Protein AF-A0A8H7RBI5-F1 (afdb_monomer_lite)

Structure (mmCIF, N/CA/C/O backbone):
data_AF-A0A8H7RBI5-F1
#
_entry.id   AF-A0A8H7RBI5-F1
#
loop_
_atom_site.group_PDB
_atom_site.id
_atom_site.type_symbol
_atom_site.label_atom_id
_atom_site.label_alt_id
_atom_site.label_comp_id
_atom_site.label_asym_id
_atom_site.label_entity_id
_atom_site.label_seq_id
_atom_site.pdbx_PDB_ins_code
_atom_site.Cartn_x
_atom_site.Cartn_y
_atom_site.Cartn_z
_atom_site.occupancy
_atom_site.B_iso_or_equiv
_atom_site.auth_seq_id
_atom_site.auth_comp_id
_atom_site.auth_asym_id
_atom_site.auth_atom_id
_atom_site.pdbx_PDB_model_num
ATOM 1 N N . MET A 1 1 ? 0.371 0.571 15.672 1.00 83.62 1 MET A N 1
ATOM 2 C CA . MET A 1 1 ? -0.721 1.223 14.924 1.00 83.62 1 MET A CA 1
ATOM 3 C C . MET A 1 1 ? -1.927 1.470 15.818 1.00 83.62 1 MET A C 1
ATOM 5 O O . MET A 1 1 ? -2.205 2.626 16.069 1.00 83.62 1 MET A O 1
ATOM 9 N N . VAL A 1 2 ? -2.560 0.434 16.386 1.00 90.38 2 VAL A N 1
ATOM 10 C CA . VAL A 1 2 ? -3.736 0.571 17.281 1.00 90.38 2 VAL A CA 1
ATOM 11 C C . VAL A 1 2 ? -3.531 1.604 18.398 1.00 90.38 2 VAL A C 1
ATOM 13 O O . VAL A 1 2 ? -4.285 2.559 18.467 1.00 90.38 2 VAL A O 1
ATOM 16 N N . LYS A 1 3 ? -2.435 1.512 19.167 1.00 92.75 3 LYS A N 1
ATOM 17 C CA . LYS A 1 3 ? -2.111 2.495 20.226 1.00 92.75 3 LYS A CA 1
ATOM 18 C C . LYS A 1 3 ? -2.044 3.952 19.746 1.00 92.75 3 LYS A C 1
ATOM 20 O O . LYS A 1 3 ? -2.407 4.848 20.487 1.00 92.75 3 LYS A O 1
ATOM 25 N N . LEU A 1 4 ? -1.566 4.183 18.519 1.00 93.25 4 LEU A N 1
ATOM 26 C CA . LEU A 1 4 ? -1.552 5.522 17.918 1.00 93.25 4 LEU A CA 1
ATOM 27 C C . LEU A 1 4 ? -2.980 5.966 17.587 1.00 93.25 4 LEU A C 1
ATOM 29 O O . LEU A 1 4 ? -3.341 7.105 17.832 1.00 93.25 4 LEU A O 1
ATOM 33 N N . LEU A 1 5 ? -3.809 5.074 17.048 1.00 93.25 5 LEU A N 1
ATOM 34 C CA . LEU A 1 5 ? -5.209 5.397 16.771 1.00 93.25 5 LEU A CA 1
ATOM 35 C C . LEU A 1 5 ? -5.981 5.705 18.059 1.00 93.25 5 LEU A C 1
ATOM 37 O O . LEU A 1 5 ? -6.765 6.644 18.056 1.00 93.25 5 LEU A O 1
ATOM 41 N N . GLU A 1 6 ? -5.715 4.982 19.148 1.00 93.69 6 GLU A N 1
ATOM 42 C CA . GLU A 1 6 ? -6.260 5.274 20.481 1.00 93.69 6 GLU A CA 1
ATOM 43 C C . GLU A 1 6 ? -5.780 6.641 20.997 1.00 93.69 6 GLU A C 1
ATOM 45 O O . GLU A 1 6 ? -6.593 7.458 21.416 1.00 93.69 6 GLU A O 1
ATOM 50 N N . GLU A 1 7 ? -4.473 6.926 20.913 1.00 96.88 7 GLU A N 1
ATOM 51 C CA . GLU A 1 7 ? -3.879 8.204 21.345 1.00 96.88 7 GLU A CA 1
ATOM 52 C C . GLU A 1 7 ? -4.485 9.415 20.618 1.00 96.88 7 GLU A C 1
ATOM 54 O O . GLU A 1 7 ? -4.643 10.482 21.209 1.00 96.88 7 GLU A O 1
ATOM 59 N N . PHE A 1 8 ? -4.854 9.246 19.346 1.00 94.44 8 PHE A N 1
ATOM 60 C CA . PHE A 1 8 ? -5.476 10.285 18.524 1.00 94.44 8 PHE A CA 1
ATOM 61 C C . PHE A 1 8 ? -7.014 10.200 18.461 1.00 94.44 8 PHE A C 1
ATOM 63 O O . PHE A 1 8 ? -7.625 10.964 17.709 1.00 94.44 8 PHE A O 1
ATOM 70 N N . GLU A 1 9 ? -7.650 9.297 19.218 1.00 93.50 9 GLU A N 1
ATOM 71 C CA . GLU A 1 9 ? -9.110 9.082 19.223 1.00 93.50 9 GLU A CA 1
ATOM 72 C C . GLU A 1 9 ? -9.690 8.838 17.805 1.00 93.50 9 GLU A C 1
ATOM 74 O O . GLU A 1 9 ? -10.706 9.416 17.378 1.00 93.50 9 GLU A O 1
ATOM 79 N N . LEU A 1 10 ? -8.985 8.014 17.025 1.00 91.94 10 LEU A N 1
ATOM 80 C CA . LEU A 1 10 ? -9.317 7.601 15.654 1.00 91.94 10 LEU A CA 1
ATOM 81 C C . LEU A 1 10 ? -9.737 6.128 15.554 1.00 91.94 10 LEU A C 1
ATOM 83 O O . LEU A 1 10 ? -10.215 5.703 14.507 1.00 91.94 10 LEU A O 1
ATOM 87 N N . ASP A 1 11 ? -9.592 5.365 16.631 1.00 91.38 11 ASP A N 1
ATOM 88 C CA . ASP A 1 11 ? -9.933 3.943 16.762 1.00 91.38 11 ASP A CA 1
ATOM 89 C C . ASP A 1 11 ? -11.428 3.630 16.564 1.00 91.38 11 ASP A C 1
ATOM 91 O O . ASP A 1 11 ? -11.784 2.488 16.305 1.00 91.38 11 ASP A O 1
ATOM 95 N N . ASN A 1 12 ? -12.296 4.643 16.625 1.00 92.50 12 ASN A N 1
ATOM 96 C CA . ASN A 1 12 ? -13.747 4.516 16.442 1.00 92.50 12 ASN A CA 1
ATOM 97 C C . ASN A 1 12 ? -14.269 5.191 15.158 1.00 92.50 12 ASN A C 1
ATOM 99 O O . ASN A 1 12 ? -15.476 5.375 14.993 1.00 92.50 12 ASN A O 1
ATOM 103 N N . LYS A 1 13 ? -13.377 5.632 14.260 1.00 92.69 13 LYS A N 1
ATOM 104 C CA . LYS A 1 13 ? -13.735 6.364 13.034 1.00 92.69 13 LYS A CA 1
ATOM 105 C C . LYS A 1 13 ? -13.299 5.567 11.808 1.00 92.69 13 LYS A C 1
ATOM 107 O O . LYS A 1 13 ? -12.135 5.193 11.753 1.00 92.69 13 LYS A O 1
ATOM 112 N N . PRO A 1 14 ? -14.157 5.367 10.794 1.00 93.00 14 PRO A N 1
ATOM 113 C CA . PRO A 1 14 ? -13.731 4.726 9.558 1.00 93.00 14 PRO A CA 1
ATOM 114 C C . PRO A 1 14 ? -12.610 5.500 8.860 1.00 93.00 14 PRO A C 1
ATOM 116 O O . PRO A 1 14 ? -12.687 6.724 8.718 1.00 93.00 14 PRO A O 1
ATOM 119 N N . PHE A 1 15 ? -11.577 4.796 8.397 1.00 91.81 15 PHE A N 1
ATOM 120 C CA . PHE A 1 15 ? -10.444 5.396 7.687 1.00 91.81 15 PHE A CA 1
ATOM 121 C C . PHE A 1 15 ? -9.932 4.500 6.557 1.00 91.81 15 PHE A C 1
ATOM 123 O O . PHE A 1 15 ? -10.292 3.332 6.450 1.00 91.81 15 PHE A O 1
ATOM 130 N N . PHE A 1 16 ? -9.068 5.064 5.712 1.00 93.56 16 PHE A N 1
ATOM 131 C CA . PHE A 1 16 ? -8.321 4.333 4.690 1.00 93.56 16 PHE A CA 1
ATOM 132 C C . PHE A 1 16 ? -6.834 4.342 5.029 1.00 93.56 16 PHE A C 1
ATOM 134 O O . PHE A 1 16 ? -6.296 5.351 5.489 1.00 93.56 16 PHE A O 1
ATOM 141 N N . LEU A 1 17 ? -6.171 3.217 4.785 1.00 91.62 17 LEU A N 1
ATOM 142 C CA . LEU A 1 17 ? -4.747 3.030 5.018 1.00 91.62 17 LEU A CA 1
ATOM 143 C C . LEU A 1 17 ? -4.046 2.825 3.679 1.00 91.62 17 LEU A C 1
ATOM 145 O O . LEU A 1 17 ? -4.305 1.835 3.001 1.00 91.62 17 LEU A O 1
ATOM 149 N N . THR A 1 18 ? -3.127 3.724 3.326 1.00 91.81 18 THR A N 1
ATOM 150 C CA . THR A 1 18 ? -2.283 3.567 2.134 1.00 91.81 18 THR A CA 1
ATOM 151 C C . THR A 1 18 ? -0.860 3.214 2.537 1.00 91.81 18 THR A C 1
ATOM 153 O O . THR A 1 18 ? -0.174 4.018 3.166 1.00 91.81 18 THR A O 1
ATOM 156 N N . THR A 1 19 ? -0.398 2.027 2.159 1.00 89.81 19 THR A N 1
ATOM 157 C CA . THR A 1 19 ? 0.927 1.492 2.523 1.00 89.81 19 THR A CA 1
ATOM 158 C C . THR A 1 19 ? 1.500 0.655 1.381 1.00 89.81 19 THR A C 1
ATOM 160 O O . THR A 1 19 ? 0.804 0.339 0.417 1.00 89.81 19 THR A O 1
ATOM 163 N N . ASP A 1 20 ? 2.793 0.337 1.408 1.00 86.56 20 ASP A N 1
ATOM 164 C CA . ASP A 1 20 ? 3.381 -0.559 0.412 1.00 86.56 20 ASP A CA 1
ATOM 165 C C . ASP A 1 20 ? 2.806 -1.980 0.518 1.00 86.56 20 ASP A C 1
ATOM 167 O O . ASP A 1 20 ? 2.334 -2.414 1.562 1.00 86.56 20 ASP A O 1
ATOM 171 N N . ASN A 1 21 ? 2.814 -2.725 -0.587 1.00 81.31 21 ASN A N 1
ATOM 172 C CA . ASN A 1 21 ? 2.217 -4.062 -0.643 1.00 81.31 21 ASN A CA 1
ATOM 173 C C . ASN A 1 21 ? 3.222 -5.151 -0.220 1.00 81.31 21 ASN A C 1
ATOM 175 O O . ASN A 1 21 ? 3.417 -6.155 -0.907 1.00 81.31 21 ASN A O 1
ATOM 179 N N . ALA A 1 22 ? 3.939 -4.910 0.875 1.00 83.38 22 ALA A N 1
ATOM 180 C CA . ALA A 1 22 ? 4.786 -5.918 1.492 1.00 83.38 22 ALA A CA 1
ATOM 181 C C . ALA A 1 22 ? 3.919 -6.885 2.318 1.00 83.38 22 ALA A C 1
ATOM 183 O O . ALA A 1 22 ? 2.892 -6.507 2.882 1.00 83.38 22 ALA A O 1
ATOM 184 N N . SER A 1 23 ? 4.318 -8.154 2.405 1.00 83.94 23 SER A N 1
ATOM 185 C CA . SER A 1 23 ? 3.512 -9.189 3.072 1.00 83.94 23 SER A CA 1
ATOM 186 C C . SER A 1 23 ? 3.234 -8.880 4.548 1.00 83.94 23 SER A C 1
ATOM 188 O O . SER A 1 23 ? 2.137 -9.130 5.036 1.00 83.94 23 SER A O 1
ATOM 190 N N . ASN A 1 24 ? 4.195 -8.277 5.249 1.00 88.88 24 ASN A N 1
ATOM 191 C CA . ASN A 1 24 ? 4.044 -7.830 6.634 1.00 88.88 24 ASN A CA 1
ATOM 192 C C . ASN A 1 24 ? 3.002 -6.710 6.797 1.00 88.88 24 ASN A C 1
ATOM 194 O O . ASN A 1 24 ? 2.323 -6.657 7.818 1.00 88.88 24 ASN A O 1
ATOM 198 N N . ILE A 1 25 ? 2.842 -5.841 5.800 1.00 89.12 25 ILE A N 1
ATOM 199 C CA . ILE A 1 25 ? 1.828 -4.785 5.806 1.00 89.12 25 ILE A CA 1
ATOM 200 C C . ILE A 1 25 ? 0.433 -5.369 5.622 1.00 89.12 25 ILE A C 1
ATOM 202 O O . ILE A 1 25 ? -0.495 -4.957 6.314 1.00 89.12 25 ILE A O 1
ATOM 206 N N . VAL A 1 26 ? 0.294 -6.366 4.747 1.00 88.38 26 VAL A N 1
ATOM 207 C CA . VAL A 1 26 ? -0.965 -7.105 4.589 1.00 88.38 26 VAL A CA 1
ATOM 208 C C . VAL A 1 26 ? -1.341 -7.804 5.899 1.00 88.38 26 VAL A C 1
ATOM 210 O O . VAL A 1 26 ? -2.500 -7.762 6.309 1.00 88.38 26 VAL A O 1
ATOM 213 N N . THR A 1 27 ? -0.371 -8.405 6.596 1.00 93.62 27 THR A N 1
ATOM 214 C CA . THR A 1 27 ? -0.599 -8.980 7.933 1.00 93.62 27 THR A CA 1
ATOM 215 C C . THR A 1 27 ? -1.039 -7.914 8.935 1.00 93.62 27 THR A C 1
ATOM 217 O O . THR A 1 27 ? -2.032 -8.110 9.627 1.00 93.62 27 THR A O 1
ATOM 220 N N . MET A 1 28 ? -0.367 -6.761 8.965 1.00 94.38 28 MET A N 1
ATOM 221 C CA . MET A 1 28 ? -0.720 -5.654 9.859 1.00 94.38 28 MET A CA 1
ATOM 222 C C . MET A 1 28 ? -2.136 -5.122 9.603 1.00 94.38 28 MET A C 1
ATOM 224 O O . MET A 1 28 ? -2.855 -4.863 10.562 1.00 94.38 28 MET A O 1
ATOM 228 N N . ALA A 1 29 ? -2.574 -5.013 8.344 1.00 93.81 29 ALA A N 1
ATOM 229 C CA . ALA A 1 29 ? -3.942 -4.608 8.017 1.00 93.81 29 ALA A CA 1
ATOM 230 C C . ALA A 1 29 ? -4.982 -5.597 8.577 1.00 93.81 29 ALA A C 1
ATOM 232 O O . ALA A 1 29 ? -5.984 -5.178 9.152 1.00 93.81 29 ALA A O 1
ATOM 233 N N . LYS A 1 30 ? -4.718 -6.907 8.490 1.00 94.88 30 LYS A N 1
ATOM 234 C CA . LYS A 1 30 ? -5.591 -7.942 9.075 1.00 94.88 30 LYS A CA 1
ATOM 235 C C . LYS A 1 30 ? -5.627 -7.888 10.603 1.00 94.88 30 LYS A C 1
ATOM 237 O O . LYS A 1 30 ? -6.687 -8.048 11.198 1.00 94.88 30 LYS A O 1
ATOM 242 N N . GLU A 1 31 ? -4.487 -7.647 11.245 1.00 95.25 31 GLU A N 1
ATOM 243 C CA . GLU A 1 31 ? -4.421 -7.451 12.701 1.00 95.25 31 GLU A CA 1
ATOM 244 C C . GLU A 1 31 ? -5.169 -6.186 13.144 1.00 95.25 31 GLU A C 1
ATOM 246 O O . GLU A 1 31 ? -5.778 -6.163 14.216 1.00 95.25 31 GLU A O 1
ATOM 251 N N . LEU A 1 32 ? -5.152 -5.143 12.310 1.00 94.94 32 LEU A N 1
ATOM 252 C CA . LEU A 1 32 ? -5.867 -3.896 12.553 1.00 94.94 32 LEU A CA 1
ATOM 253 C C . LEU A 1 32 ? -7.382 -4.104 12.493 1.00 94.94 32 LEU A C 1
ATOM 255 O O . LEU A 1 32 ? -8.083 -3.685 13.409 1.00 94.94 32 LEU A O 1
ATOM 259 N N . GLU A 1 33 ? -7.870 -4.819 11.478 1.00 96.06 33 GLU A N 1
ATOM 260 C CA . GLU A 1 33 ? -9.278 -5.223 11.379 1.00 96.06 33 GLU A CA 1
ATOM 261 C C . GLU A 1 33 ? -9.711 -6.082 12.575 1.00 96.06 33 GLU A C 1
ATOM 263 O O . GLU A 1 33 ? -10.759 -5.836 13.166 1.00 96.06 33 GLU A O 1
ATOM 268 N N . ALA A 1 34 ? -8.879 -7.040 12.997 1.00 96.00 34 ALA A N 1
ATOM 269 C CA . ALA A 1 34 ? -9.174 -7.874 14.161 1.00 96.00 34 ALA A CA 1
ATOM 270 C C . ALA A 1 34 ? -9.244 -7.071 15.474 1.00 96.00 34 ALA A C 1
ATOM 272 O O . ALA A 1 34 ? -9.958 -7.466 16.393 1.00 96.00 34 ALA A O 1
ATOM 273 N N . SER A 1 35 ? -8.507 -5.959 15.565 1.00 95.06 35 SER A N 1
ATOM 274 C CA . SER A 1 35 ? -8.451 -5.116 16.767 1.00 95.06 35 SER A CA 1
ATOM 275 C C . SER A 1 35 ? -9.558 -4.059 16.818 1.00 95.06 35 SER A C 1
ATOM 277 O O . SER A 1 35 ? -10.070 -3.782 17.897 1.00 95.06 35 SER A O 1
ATOM 279 N N . LEU A 1 36 ? -9.913 -3.456 15.678 1.00 94.00 36 LEU A N 1
ATOM 280 C CA . LEU A 1 36 ? -10.877 -2.347 15.591 1.00 94.00 36 LEU A CA 1
ATOM 281 C C . LEU A 1 36 ? -12.291 -2.797 15.187 1.00 94.00 36 LEU A C 1
ATOM 283 O O . LEU A 1 36 ? -13.259 -2.069 15.389 1.00 94.00 36 LEU A O 1
ATOM 287 N N . GLY A 1 37 ? -12.412 -3.995 14.613 1.00 94.12 37 GLY A N 1
ATOM 288 C CA . GLY A 1 37 ? -13.637 -4.499 14.005 1.00 94.12 37 GLY A CA 1
ATOM 289 C C . GLY A 1 37 ? -13.835 -4.007 12.567 1.00 94.12 37 GLY A C 1
ATOM 290 O O . GLY A 1 37 ? -13.477 -2.883 12.205 1.00 94.12 37 GLY A O 1
ATOM 291 N N . SER A 1 38 ? -14.469 -4.848 11.746 1.00 93.38 38 SER A N 1
ATOM 292 C CA . SER A 1 38 ? -14.679 -4.590 10.313 1.00 93.38 38 SER A CA 1
ATOM 293 C C . SER A 1 38 ? -15.572 -3.376 10.011 1.00 93.38 38 SER A C 1
ATOM 295 O O . SER A 1 38 ? -15.521 -2.854 8.903 1.00 93.38 38 SER A O 1
ATOM 297 N N . GLU A 1 39 ? -16.363 -2.907 10.984 1.00 92.75 39 GLU A N 1
ATOM 298 C CA . GLU A 1 39 ? -17.185 -1.685 10.880 1.00 92.75 39 GLU A CA 1
ATOM 299 C C . GLU A 1 39 ? -16.324 -0.407 10.852 1.00 92.75 39 GLU A C 1
ATOM 301 O O . GLU A 1 39 ? -16.695 0.596 10.241 1.00 92.75 39 GLU A O 1
ATOM 306 N N . VAL A 1 40 ? -15.165 -0.435 11.524 1.00 92.69 40 VAL A N 1
ATOM 307 C CA . VAL A 1 40 ? -14.212 0.683 11.580 1.00 92.69 40 VAL A CA 1
ATOM 308 C C . VAL A 1 40 ? -13.161 0.539 10.485 1.00 92.69 40 VAL A C 1
ATOM 310 O O . VAL A 1 40 ? -12.850 1.501 9.784 1.00 92.69 40 VAL A O 1
ATOM 313 N N . PHE A 1 41 ? -12.596 -0.657 10.331 1.00 95.25 41 PHE A N 1
ATOM 314 C CA . PHE A 1 41 ? -11.551 -0.910 9.350 1.00 95.25 41 PHE A CA 1
ATOM 315 C C . PHE A 1 41 ? -11.665 -2.326 8.791 1.00 95.25 41 PHE A C 1
ATOM 317 O O . PHE A 1 41 ? -11.434 -3.301 9.500 1.00 95.25 41 PHE A O 1
ATOM 324 N N . SER A 1 42 ? -11.959 -2.433 7.497 1.00 95.62 42 SER A N 1
ATOM 325 C CA . SER A 1 42 ? -11.893 -3.682 6.743 1.00 95.62 42 SER A CA 1
ATOM 326 C C . SER A 1 42 ? -10.568 -3.744 5.988 1.00 95.62 42 SER A C 1
ATOM 328 O O . SER A 1 42 ? -10.296 -2.891 5.143 1.00 95.62 42 SER A O 1
ATOM 330 N N . ALA A 1 43 ? -9.741 -4.762 6.239 1.00 93.62 43 ALA A N 1
ATOM 331 C CA . ALA A 1 43 ? -8.459 -4.890 5.551 1.00 93.62 43 ALA A CA 1
ATOM 332 C C . ALA A 1 43 ? -8.638 -5.040 4.033 1.00 93.62 43 ALA A C 1
ATOM 334 O O . ALA A 1 43 ? -7.793 -4.596 3.270 1.00 93.62 43 ALA A O 1
ATOM 335 N N . GLU A 1 44 ? -9.744 -5.630 3.585 1.00 92.00 44 GLU A N 1
ATOM 336 C CA . GLU A 1 44 ? -10.050 -5.789 2.163 1.00 92.00 44 GLU A CA 1
ATOM 337 C C . GLU A 1 44 ? -10.454 -4.469 1.493 1.00 92.00 44 GLU A C 1
ATOM 339 O O . GLU A 1 44 ? -9.995 -4.168 0.392 1.00 92.00 44 GLU A O 1
ATOM 344 N N . ASN A 1 45 ? -11.294 -3.668 2.154 1.00 91.81 45 ASN A N 1
ATOM 345 C CA . ASN A 1 45 ? -11.906 -2.488 1.535 1.00 91.81 45 ASN A CA 1
ATOM 346 C C . ASN A 1 45 ? -11.173 -1.178 1.846 1.00 91.81 45 ASN A C 1
ATOM 348 O O . ASN A 1 45 ? -11.263 -0.219 1.079 1.00 91.81 45 ASN A O 1
ATOM 352 N N . ASN A 1 46 ? -10.463 -1.113 2.973 1.00 93.56 46 ASN A N 1
ATOM 353 C CA . ASN A 1 46 ? -9.844 0.109 3.480 1.00 93.56 46 ASN A CA 1
ATOM 354 C C . ASN A 1 46 ? -8.316 0.122 3.345 1.00 93.56 46 ASN A C 1
ATOM 356 O O . ASN A 1 46 ? -7.711 1.184 3.517 1.00 93.56 46 ASN A O 1
ATOM 360 N N . HIS A 1 47 ? -7.677 -1.008 3.021 1.00 93.19 47 HIS A N 1
ATOM 361 C CA . HIS A 1 47 ? -6.245 -1.054 2.716 1.00 93.19 47 HIS A CA 1
ATOM 362 C C . HIS A 1 47 ? -6.004 -0.828 1.223 1.00 93.19 47 HIS A C 1
ATOM 364 O O . HIS A 1 47 ? -6.375 -1.634 0.374 1.00 93.19 47 HIS A O 1
ATOM 370 N N . ILE A 1 48 ? -5.336 0.274 0.898 1.00 90.38 48 ILE A N 1
ATOM 371 C CA . ILE A 1 48 ? -4.968 0.631 -0.467 1.00 90.38 48 ILE A CA 1
ATOM 372 C C . ILE A 1 48 ? -3.461 0.444 -0.627 1.00 90.38 48 ILE A C 1
ATOM 374 O O . ILE A 1 48 ? -2.649 1.029 0.090 1.00 90.38 48 ILE A O 1
ATOM 378 N N . SER A 1 49 ? -3.062 -0.357 -1.611 1.00 85.81 49 SER A N 1
ATOM 379 C CA . SER A 1 49 ? -1.648 -0.492 -1.958 1.00 85.81 49 SER A CA 1
ATOM 380 C C . SER A 1 49 ? -1.083 0.820 -2.507 1.00 85.81 49 SER A C 1
ATOM 382 O O . SER A 1 49 ? -1.705 1.506 -3.317 1.00 85.81 49 SER A O 1
ATOM 384 N N . CYS A 1 50 ? 0.144 1.147 -2.114 1.00 88.19 50 CYS A N 1
ATOM 385 C CA . CYS A 1 50 ? 0.855 2.325 -2.584 1.00 88.19 50 CYS A CA 1
ATOM 386 C C . CYS A 1 50 ? 1.007 2.299 -4.111 1.00 88.19 50 CYS A C 1
ATOM 388 O O . CYS A 1 50 ? 1.503 1.325 -4.687 1.00 88.19 50 CYS A O 1
ATOM 390 N N . ILE A 1 51 ? 0.672 3.418 -4.759 1.00 84.19 51 ILE A N 1
ATOM 391 C CA . ILE A 1 51 ? 0.798 3.588 -6.213 1.00 84.19 51 ILE A CA 1
ATOM 392 C C . ILE A 1 51 ? 2.217 3.290 -6.718 1.00 84.19 51 ILE A C 1
ATOM 394 O O . ILE A 1 51 ? 2.384 2.725 -7.795 1.00 84.19 51 ILE A O 1
ATOM 398 N N . GLY A 1 52 ? 3.248 3.594 -5.922 1.00 82.12 52 GLY A N 1
ATOM 399 C CA . GLY A 1 52 ? 4.635 3.284 -6.269 1.00 82.12 52 GLY A CA 1
ATOM 400 C C . GLY A 1 52 ? 4.893 1.781 -6.396 1.00 82.12 52 GLY A C 1
ATOM 40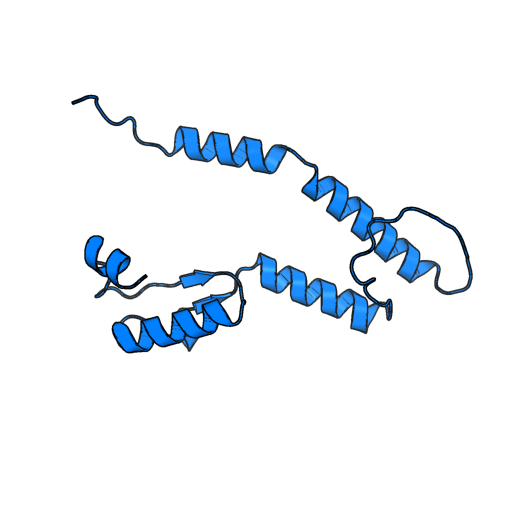1 O O . GLY A 1 52 ? 5.587 1.355 -7.319 1.00 82.12 52 GLY A O 1
ATOM 402 N N . HIS A 1 53 ? 4.290 0.967 -5.524 1.00 76.12 53 HIS A N 1
ATOM 403 C CA . HIS A 1 53 ? 4.383 -0.487 -5.624 1.00 76.12 53 HIS A CA 1
ATOM 404 C C . HIS A 1 53 ? 3.628 -1.009 -6.854 1.00 76.12 53 HIS A C 1
ATOM 406 O O . HIS A 1 53 ? 4.165 -1.835 -7.588 1.00 76.12 53 HIS A O 1
ATOM 412 N N . VAL A 1 54 ? 2.423 -0.489 -7.118 1.00 80.62 54 VAL A N 1
ATOM 413 C CA . VAL A 1 54 ? 1.626 -0.863 -8.301 1.00 80.62 54 VAL A CA 1
ATOM 414 C C . VAL A 1 54 ? 2.399 -0.576 -9.589 1.00 80.62 54 VAL A C 1
ATOM 416 O O . VAL A 1 54 ? 2.529 -1.456 -10.436 1.00 80.62 54 VAL A O 1
ATOM 419 N N . ILE A 1 55 ? 2.987 0.619 -9.713 1.00 83.12 55 ILE A N 1
ATOM 420 C CA . ILE A 1 55 ? 3.818 0.986 -10.867 1.00 83.12 55 ILE A CA 1
ATOM 421 C C . ILE A 1 55 ? 5.011 0.035 -10.995 1.00 83.12 55 ILE A C 1
ATOM 423 O O . ILE A 1 55 ? 5.292 -0.443 -12.092 1.00 83.12 55 ILE A O 1
ATOM 427 N N . ASN A 1 56 ? 5.699 -0.274 -9.892 1.00 80.75 56 ASN A N 1
ATOM 428 C CA . ASN A 1 56 ? 6.835 -1.190 -9.919 1.00 80.75 56 ASN A CA 1
ATOM 429 C C . ASN A 1 56 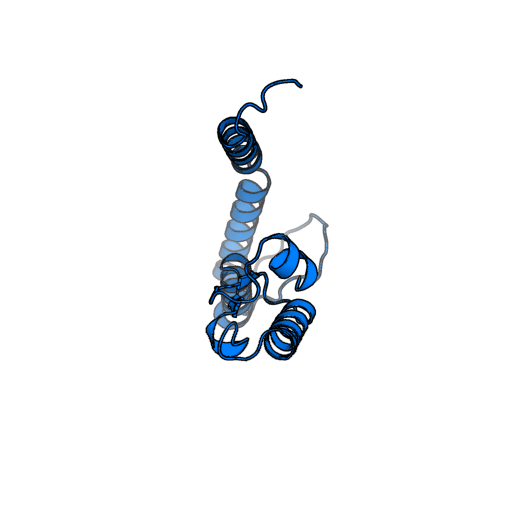? 6.434 -2.588 -10.423 1.00 80.75 56 ASN A C 1
ATOM 431 O O . ASN A 1 56 ? 7.115 -3.142 -11.283 1.00 80.75 56 ASN A O 1
ATOM 435 N N . LEU A 1 57 ? 5.306 -3.130 -9.955 1.00 80.88 57 LEU A N 1
ATOM 436 C CA . LEU A 1 57 ? 4.807 -4.436 -10.388 1.00 80.88 57 LEU A CA 1
ATOM 437 C C . LEU A 1 57 ? 4.409 -4.440 -11.873 1.00 80.88 57 LEU A C 1
ATOM 439 O O . LEU A 1 57 ? 4.748 -5.372 -12.606 1.00 80.88 57 LEU A O 1
ATOM 443 N N . VAL A 1 58 ? 3.745 -3.376 -12.339 1.00 80.88 58 VAL A N 1
ATOM 444 C CA . VAL A 1 58 ? 3.394 -3.200 -13.757 1.00 80.88 58 VAL A CA 1
ATOM 445 C C . VAL A 1 58 ? 4.650 -3.145 -14.623 1.00 80.88 58 VAL A C 1
ATOM 447 O O . VAL A 1 58 ? 4.721 -3.838 -15.634 1.00 80.88 58 VAL A O 1
ATOM 450 N N . VAL A 1 59 ? 5.664 -2.375 -14.222 1.00 83.50 59 VAL A N 1
ATOM 451 C CA . VAL A 1 59 ? 6.927 -2.260 -14.966 1.00 83.50 59 VAL A CA 1
ATOM 452 C C . VAL A 1 59 ? 7.673 -3.592 -14.999 1.00 83.50 59 VAL A C 1
ATOM 454 O O . VAL A 1 59 ? 8.114 -4.006 -16.069 1.00 83.50 59 VAL A O 1
ATOM 457 N N . GLN A 1 60 ? 7.783 -4.294 -13.869 1.00 76.94 60 GLN A N 1
ATOM 458 C CA . GLN A 1 60 ? 8.412 -5.617 -13.823 1.00 76.94 60 GLN A CA 1
ATOM 459 C C . GLN A 1 60 ? 7.697 -6.601 -14.753 1.00 76.94 60 GLN A C 1
ATOM 461 O O . GLN A 1 60 ? 8.344 -7.274 -15.553 1.00 76.94 60 GLN A O 1
ATOM 466 N N . THR A 1 61 ? 6.364 -6.617 -14.721 1.00 79.00 61 THR A N 1
ATOM 467 C CA . THR A 1 61 ? 5.554 -7.465 -15.602 1.00 79.00 61 THR A CA 1
ATOM 468 C C . THR A 1 61 ? 5.745 -7.087 -17.070 1.00 79.00 61 THR A C 1
ATOM 470 O O . THR A 1 61 ? 5.953 -7.963 -17.901 1.00 79.00 61 THR A O 1
ATOM 473 N N . ALA A 1 62 ? 5.738 -5.796 -17.410 1.00 76.94 62 ALA A N 1
ATOM 474 C CA . ALA A 1 62 ? 5.938 -5.326 -18.780 1.00 76.94 62 ALA A CA 1
ATOM 475 C C . ALA A 1 62 ? 7.334 -5.677 -19.323 1.00 76.94 62 ALA A C 1
ATOM 477 O O . ALA A 1 62 ? 7.465 -6.071 -20.481 1.00 76.94 62 ALA A O 1
ATOM 478 N N . ILE A 1 63 ? 8.375 -5.588 -18.490 1.00 77.44 63 ILE A N 1
ATOM 479 C CA . ILE A 1 63 ? 9.741 -5.973 -18.865 1.00 77.44 63 ILE A CA 1
ATOM 480 C C . ILE A 1 63 ? 9.835 -7.490 -19.074 1.00 77.44 63 ILE A C 1
ATOM 482 O O . ILE A 1 63 ? 10.325 -7.935 -20.111 1.00 77.44 63 ILE A O 1
ATOM 486 N N . VAL A 1 64 ? 9.336 -8.286 -18.125 1.00 69.44 64 VAL A N 1
ATOM 487 C CA . VAL A 1 64 ? 9.465 -9.752 -18.160 1.00 69.44 64 VAL A CA 1
ATOM 488 C C . VAL A 1 64 ? 8.565 -10.373 -19.230 1.00 69.44 64 VAL A C 1
ATOM 490 O O . VAL A 1 64 ? 9.029 -11.181 -20.031 1.00 69.44 64 VAL A O 1
ATOM 493 N N . ALA A 1 65 ? 7.288 -9.989 -19.281 1.00 67.44 65 ALA A N 1
ATOM 494 C CA . ALA A 1 65 ? 6.309 -10.565 -20.202 1.00 67.44 65 ALA A CA 1
ATOM 495 C C . ALA A 1 65 ? 6.347 -9.922 -21.596 1.00 67.44 65 ALA A C 1
ATOM 497 O O . ALA A 1 65 ? 6.170 -10.615 -22.595 1.00 67.44 65 ALA A O 1
ATOM 498 N N . GLY A 1 66 ? 6.570 -8.606 -21.672 1.00 63.12 66 GLY A N 1
ATOM 499 C CA . GLY A 1 66 ? 6.536 -7.858 -22.931 1.00 63.12 66 GLY A CA 1
ATOM 500 C C . GLY A 1 66 ? 7.870 -7.853 -23.669 1.00 63.12 66 GLY A C 1
ATOM 501 O O . GLY A 1 66 ? 7.902 -8.041 -24.882 1.00 63.12 66 GLY A O 1
ATOM 502 N N . LEU A 1 67 ? 8.979 -7.666 -22.950 1.00 67.88 67 LEU A N 1
ATOM 503 C CA . LEU A 1 67 ? 10.306 -7.539 -23.562 1.00 67.88 67 LEU A CA 1
ATOM 504 C C . LEU A 1 67 ? 11.128 -8.833 -23.495 1.00 67.88 67 LEU A C 1
ATOM 506 O O . LEU A 1 67 ? 12.204 -8.877 -24.085 1.00 67.88 67 LEU A O 1
ATOM 510 N N . LYS A 1 68 ? 10.642 -9.872 -22.788 1.00 65.12 68 LYS A N 1
ATOM 511 C CA . LYS A 1 68 ? 11.343 -11.153 -22.530 1.00 65.12 68 LYS A CA 1
ATOM 512 C C . LYS A 1 68 ? 12.780 -10.984 -22.023 1.00 65.12 68 LYS A C 1
ATOM 514 O O . LYS A 1 68 ? 13.592 -11.901 -22.106 1.00 65.12 68 LYS A O 1
ATOM 519 N N . ALA A 1 69 ? 13.104 -9.810 -21.499 1.00 58.44 69 ALA A N 1
ATOM 520 C CA . ALA A 1 69 ? 14.410 -9.527 -20.956 1.00 58.44 69 ALA A CA 1
ATOM 521 C C . ALA A 1 69 ? 14.415 -9.984 -19.501 1.00 58.44 69 ALA A C 1
ATOM 523 O O . ALA A 1 69 ? 13.549 -9.583 -18.718 1.00 58.44 69 ALA A O 1
ATOM 524 N N . GLN A 1 70 ? 15.386 -10.816 -19.130 1.00 48.88 70 GLN A N 1
ATOM 525 C CA . GLN A 1 70 ? 15.598 -11.131 -17.723 1.00 48.88 70 GLN A CA 1
ATOM 526 C C . GLN A 1 70 ? 15.957 -9.840 -16.979 1.00 48.88 70 GLN A C 1
ATOM 528 O O . GLN A 1 70 ? 16.809 -9.058 -17.416 1.00 48.88 70 GLN A O 1
ATOM 533 N N . ALA A 1 71 ? 15.274 -9.589 -15.862 1.00 47.53 71 ALA A N 1
ATOM 534 C CA . ALA A 1 71 ? 15.719 -8.580 -14.917 1.00 47.53 71 ALA A CA 1
ATOM 535 C C . ALA A 1 71 ? 17.068 -9.061 -14.353 1.00 47.53 71 ALA A C 1
ATOM 537 O O . ALA A 1 71 ? 17.104 -10.158 -13.801 1.00 47.53 71 ALA A O 1
ATOM 538 N N . PRO A 1 72 ? 18.175 -8.313 -14.515 1.00 49.56 72 PRO A N 1
ATOM 539 C CA . PRO A 1 72 ? 19.427 -8.697 -13.891 1.00 49.56 72 PRO A CA 1
ATOM 540 C C . PRO A 1 72 ? 19.224 -8.637 -12.380 1.00 49.56 72 PRO A C 1
ATOM 542 O O . PRO A 1 72 ? 18.797 -7.608 -11.844 1.00 49.56 72 PRO A O 1
ATOM 545 N N . GLU A 1 73 ? 19.493 -9.752 -11.708 1.00 42.50 73 GLU A N 1
ATOM 546 C CA . GLU A 1 73 ? 19.681 -9.747 -10.267 1.00 42.50 73 GLU A CA 1
ATOM 547 C C . GLU A 1 73 ? 20.834 -8.796 -9.956 1.00 42.50 73 GLU A C 1
ATOM 549 O O . GLU A 1 73 ? 21.873 -8.863 -10.603 1.00 42.50 73 GLU A O 1
ATOM 554 N N . ASN A 1 74 ? 20.591 -7.863 -9.035 1.00 47.19 74 ASN A N 1
ATOM 555 C CA . ASN A 1 74 ? 21.514 -6.857 -8.506 1.00 47.19 74 ASN A CA 1
ATOM 556 C C . ASN A 1 74 ? 22.996 -7.063 -8.879 1.00 47.19 74 ASN A C 1
ATOM 558 O O . ASN A 1 74 ? 23.749 -7.670 -8.122 1.00 47.19 74 ASN A O 1
ATOM 562 N N . THR A 1 75 ? 23.441 -6.492 -9.995 1.00 37.56 75 THR A N 1
ATOM 563 C CA . THR A 1 75 ? 24.871 -6.322 -10.264 1.00 37.56 75 THR A CA 1
ATOM 564 C C . THR A 1 75 ? 25.129 -4.887 -10.681 1.00 37.56 75 THR A C 1
ATOM 566 O O . THR A 1 75 ? 24.811 -4.455 -11.791 1.00 37.56 75 THR A O 1
ATOM 569 N N . ASP A 1 76 ? 25.675 -4.146 -9.724 1.00 43.50 76 ASP A N 1
ATOM 570 C CA . ASP A 1 76 ? 26.294 -2.835 -9.873 1.00 43.50 76 ASP A CA 1
ATOM 571 C C . ASP A 1 76 ? 27.645 -2.979 -10.590 1.00 43.50 76 ASP A C 1
ATOM 573 O O . ASP A 1 76 ? 28.711 -2.757 -10.022 1.00 43.50 76 ASP A O 1
ATOM 577 N N . SER A 1 77 ? 27.614 -3.442 -11.836 1.00 40.66 77 SER A N 1
ATOM 578 C CA . SER A 1 77 ? 28.812 -3.553 -12.659 1.00 40.66 77 SER A CA 1
ATOM 579 C C . SER A 1 77 ? 28.537 -3.062 -14.073 1.00 40.66 77 SER A C 1
ATOM 581 O O . SER A 1 77 ? 27.673 -3.553 -14.798 1.00 40.66 77 SER A O 1
ATOM 583 N N . SER A 1 78 ? 29.274 -2.007 -14.403 1.00 56.53 78 SER A N 1
ATOM 584 C CA . SER A 1 78 ? 29.510 -1.471 -15.741 1.00 56.53 78 SER A CA 1
ATOM 585 C C . SER A 1 78 ? 30.217 -2.515 -16.628 1.00 56.53 78 SER A C 1
ATOM 587 O O . SER A 1 78 ? 30.852 -3.408 -16.074 1.00 56.53 78 SER A O 1
ATOM 589 N N . ASP A 1 79 ? 30.147 -2.325 -17.955 1.00 41.12 79 ASP A N 1
ATOM 590 C CA . ASP A 1 79 ? 30.703 -3.133 -19.076 1.00 41.12 79 ASP A CA 1
ATOM 591 C C . ASP A 1 79 ? 29.860 -4.324 -19.572 1.00 41.12 79 ASP A C 1
ATOM 593 O O . ASP A 1 79 ? 29.264 -5.045 -18.783 1.00 41.12 79 ASP A O 1
ATOM 597 N N . ASP A 1 80 ? 29.741 -4.630 -20.870 1.00 46.19 80 ASP A N 1
ATOM 598 C CA . ASP A 1 80 ? 30.133 -3.972 -22.130 1.00 46.19 80 ASP A CA 1
ATOM 599 C C . ASP A 1 80 ? 29.303 -4.612 -23.281 1.00 46.19 80 ASP A C 1
ATOM 601 O O . ASP A 1 80 ? 28.517 -5.531 -23.049 1.00 46.19 80 ASP A O 1
ATOM 605 N N . ASN A 1 81 ? 29.456 -4.102 -24.507 1.00 58.38 81 ASN A N 1
ATOM 606 C CA . ASN A 1 81 ? 28.872 -4.564 -25.784 1.00 58.38 81 ASN A CA 1
ATOM 607 C C . ASN A 1 81 ? 28.684 -6.087 -25.983 1.00 58.38 81 ASN A C 1
ATOM 609 O O . ASN A 1 81 ? 29.647 -6.835 -25.863 1.00 58.38 81 ASN A O 1
ATOM 613 N N . ASP A 1 82 ? 27.523 -6.493 -26.520 1.00 38.69 82 ASP A N 1
ATOM 614 C CA . ASP A 1 82 ? 27.456 -7.321 -27.741 1.00 38.69 82 ASP A CA 1
ATOM 615 C C . ASP A 1 82 ? 26.056 -7.241 -28.383 1.00 38.69 82 ASP A C 1
ATOM 617 O O . ASP A 1 82 ? 25.044 -7.039 -27.707 1.00 38.69 82 ASP A O 1
ATOM 621 N N . THR A 1 83 ? 26.010 -7.353 -29.706 1.00 56.47 83 THR A N 1
ATOM 622 C CA . THR A 1 83 ? 24.845 -7.072 -30.556 1.00 56.47 83 THR A CA 1
ATOM 623 C C . THR A 1 83 ? 24.386 -8.365 -31.214 1.00 56.47 83 THR A C 1
ATOM 625 O O . THR A 1 83 ? 25.223 -9.091 -31.734 1.00 56.47 83 THR A O 1
ATOM 628 N N . THR A 1 84 ? 23.079 -8.648 -31.239 1.00 47.53 84 THR A N 1
ATOM 629 C CA . THR A 1 84 ? 22.367 -9.283 -32.375 1.00 47.53 84 THR A CA 1
ATOM 630 C C . THR A 1 84 ? 20.881 -9.481 -32.045 1.00 47.53 84 THR A C 1
ATOM 632 O O . THR A 1 84 ? 20.524 -10.040 -31.012 1.00 47.53 84 THR A O 1
ATOM 635 N N . GLU A 1 85 ? 20.019 -8.963 -32.929 1.00 47.00 85 GLU A N 1
ATOM 636 C CA . GLU A 1 85 ? 18.553 -9.141 -33.071 1.00 47.00 85 GLU A CA 1
ATOM 637 C C . GLU A 1 85 ? 17.632 -8.770 -31.883 1.00 47.00 85 GLU A C 1
ATOM 639 O O . GLU A 1 85 ? 16.456 -8.467 -32.081 1.00 47.00 85 GLU A O 1
ATOM 644 N N . ALA A 1 86 ? 18.167 -8.644 -30.668 1.00 51.88 86 ALA A N 1
ATOM 645 C CA . ALA A 1 86 ? 17.518 -8.107 -29.467 1.00 51.88 86 ALA A CA 1
ATOM 646 C C . ALA A 1 86 ? 17.644 -6.568 -29.337 1.00 51.88 86 ALA A C 1
ATOM 648 O O . ALA A 1 86 ? 17.397 -5.998 -28.269 1.00 51.88 86 ALA A O 1
ATOM 649 N N . GLU A 1 87 ? 18.045 -5.883 -30.413 1.00 52.94 87 GLU A N 1
ATOM 650 C CA . GLU A 1 87 ? 18.466 -4.474 -30.408 1.00 52.94 87 GLU A CA 1
ATOM 651 C C . GLU A 1 87 ? 17.363 -3.502 -29.972 1.00 52.94 87 GLU A C 1
ATOM 653 O O . GLU A 1 87 ? 17.638 -2.544 -29.251 1.00 52.94 87 GLU A O 1
ATOM 658 N N . SER A 1 88 ? 16.105 -3.756 -30.343 1.00 59.97 88 SER A N 1
ATOM 659 C CA . SER A 1 88 ? 14.986 -2.865 -30.007 1.00 59.97 88 SER A CA 1
ATOM 660 C C . SER A 1 88 ? 14.655 -2.903 -28.511 1.00 59.97 88 SER A C 1
ATOM 662 O O . SER A 1 88 ? 14.669 -1.875 -27.832 1.00 59.97 88 SER A O 1
ATOM 664 N N . SER A 1 89 ? 14.411 -4.095 -27.964 1.00 61.50 89 SER A N 1
ATOM 665 C CA . SER A 1 89 ? 13.996 -4.270 -26.570 1.00 61.50 89 SER A CA 1
ATOM 666 C C . SER A 1 89 ? 15.131 -3.970 -25.587 1.00 61.50 89 SER A C 1
ATOM 668 O O . SER A 1 89 ? 14.897 -3.325 -24.564 1.00 61.50 89 SER A O 1
ATOM 670 N N . ALA A 1 90 ? 16.372 -4.357 -25.911 1.00 65.88 90 ALA A N 1
ATOM 671 C CA . ALA A 1 90 ? 17.542 -4.050 -25.085 1.00 65.88 90 ALA A CA 1
ATOM 672 C C . ALA A 1 90 ? 17.845 -2.540 -25.053 1.00 65.88 90 ALA A C 1
ATOM 674 O O . ALA A 1 90 ? 18.118 -1.985 -23.984 1.00 65.88 90 ALA A O 1
ATOM 675 N N . SER A 1 91 ? 17.717 -1.854 -26.195 1.00 67.69 91 SER A N 1
ATOM 676 C CA . SER A 1 91 ? 17.839 -0.393 -26.301 1.00 67.69 91 SER A CA 1
ATOM 677 C C . SER A 1 91 ? 16.778 0.344 -25.474 1.00 67.69 91 SER A C 1
ATOM 679 O O . SER A 1 91 ? 17.102 1.273 -24.723 1.00 67.69 91 SER A O 1
ATOM 681 N N . ILE A 1 92 ? 15.519 -0.109 -25.535 1.00 71.50 92 ILE A N 1
ATOM 682 C CA . ILE A 1 92 ? 14.412 0.459 -24.751 1.00 71.50 92 ILE A CA 1
ATOM 683 C C . ILE A 1 92 ? 14.676 0.295 -23.250 1.00 71.50 92 ILE A C 1
ATOM 685 O O . ILE A 1 92 ? 14.535 1.255 -22.492 1.00 71.50 92 ILE A O 1
ATOM 689 N N . ILE A 1 93 ? 15.123 -0.884 -22.808 1.00 72.69 93 ILE A N 1
ATOM 690 C CA . ILE A 1 93 ? 15.436 -1.139 -21.394 1.00 72.69 93 ILE A CA 1
ATOM 691 C C . ILE A 1 93 ? 16.609 -0.279 -20.924 1.00 72.69 93 ILE A C 1
ATOM 693 O O . ILE A 1 93 ? 16.558 0.278 -19.825 1.00 72.69 93 ILE A O 1
ATOM 697 N N . LYS A 1 94 ? 17.657 -0.129 -21.744 1.00 72.12 94 LYS A N 1
ATOM 698 C CA . LYS A 1 94 ? 18.801 0.739 -21.433 1.00 72.12 94 LYS A CA 1
ATOM 699 C C . LYS A 1 94 ? 18.359 2.198 -21.283 1.00 72.12 94 LYS A C 1
ATOM 701 O O . LYS A 1 94 ? 18.714 2.839 -20.296 1.00 72.12 94 LYS A O 1
ATOM 706 N N . SER A 1 95 ? 17.520 2.687 -22.196 1.00 69.88 95 SER A N 1
ATOM 707 C CA . SER A 1 95 ? 16.963 4.046 -22.154 1.00 69.88 95 SER A CA 1
ATOM 708 C C . SER A 1 95 ? 16.072 4.268 -20.927 1.00 69.88 95 SER A C 1
ATOM 710 O O . SER A 1 95 ? 16.221 5.270 -20.227 1.00 69.88 95 SER A O 1
ATOM 712 N N . LEU A 1 96 ? 15.213 3.295 -20.601 1.00 71.06 96 LEU A N 1
ATOM 713 C CA . LEU A 1 96 ? 14.372 3.318 -19.404 1.00 71.06 96 LEU A CA 1
ATOM 714 C C . LEU A 1 96 ? 15.219 3.364 -18.124 1.00 71.06 96 LEU A C 1
ATOM 716 O O . LEU A 1 96 ? 14.963 4.185 -17.245 1.00 71.06 96 LEU A O 1
ATOM 720 N N . ARG A 1 97 ? 16.262 2.531 -18.019 1.00 72.19 97 ARG A N 1
ATOM 721 C CA . ARG A 1 97 ? 17.172 2.514 -16.859 1.00 72.19 97 ARG A CA 1
ATOM 722 C C . ARG A 1 97 ? 17.923 3.832 -16.694 1.00 72.19 97 ARG A C 1
ATOM 724 O O . ARG A 1 97 ? 18.066 4.296 -15.564 1.00 72.19 97 ARG A O 1
ATOM 731 N N . SER A 1 98 ? 18.376 4.438 -17.789 1.00 68.44 98 SER A N 1
ATOM 732 C CA . SER A 1 98 ? 19.003 5.765 -17.762 1.00 68.44 98 SER A CA 1
ATOM 733 C C . SER A 1 98 ? 18.024 6.839 -17.286 1.00 68.44 98 SER A C 1
ATOM 735 O O . SER A 1 98 ? 18.372 7.630 -16.411 1.00 68.44 98 SER A O 1
ATOM 737 N N . GLY A 1 99 ? 16.778 6.814 -17.775 1.00 65.50 99 GLY A N 1
ATOM 738 C CA . GLY A 1 99 ? 15.715 7.707 -17.306 1.00 65.50 99 GLY A CA 1
ATOM 739 C C . GLY A 1 99 ? 15.416 7.536 -15.813 1.00 65.50 99 GLY A C 1
ATOM 740 O O . GLY A 1 99 ? 15.376 8.515 -15.074 1.00 65.50 99 GLY A O 1
ATOM 741 N N . ILE A 1 100 ? 15.295 6.294 -15.330 1.00 69.75 100 ILE A N 1
ATOM 742 C CA . ILE A 1 100 ? 15.079 5.996 -13.904 1.00 69.75 100 ILE A CA 1
ATOM 743 C C . ILE A 1 100 ? 16.251 6.495 -13.052 1.00 69.75 100 ILE A C 1
ATOM 745 O O . ILE A 1 100 ? 16.019 7.088 -11.999 1.00 69.75 100 ILE A O 1
ATOM 749 N N . ARG A 1 101 ? 17.503 6.283 -13.487 1.00 70.88 101 ARG A N 1
ATOM 750 C CA . ARG A 1 101 ? 18.683 6.811 -12.783 1.00 70.88 101 ARG A CA 1
ATOM 751 C C . ARG A 1 101 ? 18.637 8.331 -12.686 1.00 70.88 101 ARG A C 1
ATOM 753 O O . ARG A 1 101 ? 18.802 8.839 -11.585 1.00 70.88 101 ARG A O 1
ATOM 760 N N . ALA A 1 102 ? 18.335 9.022 -13.785 1.00 66.94 102 ALA A N 1
ATOM 761 C CA . ALA A 1 102 ? 18.219 10.479 -13.808 1.00 66.94 102 ALA A CA 1
ATOM 762 C C . ALA A 1 102 ? 17.109 10.998 -12.873 1.00 66.94 102 ALA A C 1
ATOM 764 O O . ALA A 1 102 ? 17.313 11.972 -12.150 1.00 66.94 102 ALA A O 1
ATOM 765 N N . ILE A 1 103 ? 15.954 10.321 -12.833 1.00 64.94 103 ILE A N 1
ATOM 766 C CA . ILE A 1 103 ? 14.855 10.651 -11.911 1.00 64.94 103 ILE A CA 1
ATOM 767 C C . ILE A 1 103 ? 15.285 10.439 -10.454 1.00 64.94 103 ILE A C 1
ATOM 769 O O . ILE A 1 103 ? 15.020 11.287 -9.605 1.00 64.94 103 ILE A O 1
ATOM 773 N N . ARG A 1 104 ? 15.957 9.320 -10.146 1.00 64.62 104 ARG A N 1
ATOM 774 C CA . ARG A 1 104 ? 16.423 8.999 -8.785 1.00 64.62 104 ARG A CA 1
ATOM 775 C C . ARG A 1 104 ? 17.526 9.932 -8.299 1.00 64.62 104 ARG A C 1
ATOM 777 O O . ARG A 1 104 ? 17.573 10.215 -7.109 1.00 64.62 104 ARG A O 1
ATOM 784 N N . SER A 1 105 ? 18.403 10.387 -9.190 1.00 66.25 105 SER A N 1
ATOM 785 C CA . SER A 1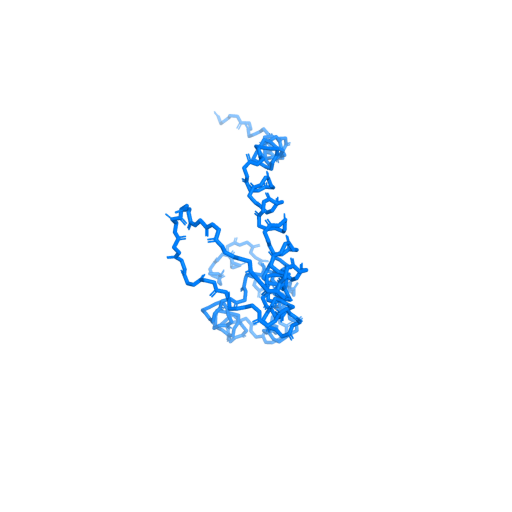 105 ? 19.472 11.330 -8.861 1.00 66.25 105 SER A CA 1
ATOM 786 C C . SER A 1 105 ? 18.996 12.781 -8.783 1.00 66.25 105 SER A C 1
ATOM 788 O O . SER A 1 105 ? 19.793 13.645 -8.438 1.00 66.25 105 SER A O 1
ATOM 790 N N . SER A 1 106 ? 17.738 13.075 -9.135 1.00 69.31 106 SER A N 1
ATOM 791 C CA . SER A 1 106 ? 17.213 14.441 -9.127 1.00 69.31 106 SER A CA 1
ATOM 792 C C . SER A 1 106 ? 16.987 14.942 -7.687 1.00 69.31 106 SER A C 1
ATOM 794 O O . SER A 1 106 ? 16.131 14.391 -6.985 1.00 69.31 106 SER A O 1
ATOM 796 N N . PRO A 1 107 ? 17.684 16.010 -7.242 1.00 59.34 107 PRO A N 1
ATOM 797 C CA . PRO A 1 107 ? 17.527 16.587 -5.900 1.00 59.34 107 PRO A CA 1
ATOM 798 C C . PRO A 1 107 ? 16.149 17.213 -5.660 1.00 59.34 107 PRO A C 1
ATOM 800 O O . PRO A 1 107 ? 15.723 17.357 -4.514 1.00 59.34 107 PRO A O 1
ATOM 803 N N . ALA A 1 108 ? 15.424 17.522 -6.742 1.00 60.72 108 ALA A N 1
ATOM 804 C CA . ALA A 1 108 ? 14.167 18.261 -6.718 1.00 60.72 108 ALA A CA 1
ATOM 805 C C . ALA A 1 108 ? 13.117 17.638 -5.786 1.00 60.72 108 ALA A C 1
ATOM 807 O O . ALA A 1 108 ? 12.348 18.360 -5.164 1.00 60.72 108 ALA A O 1
ATOM 808 N N . ARG A 1 109 ? 13.098 16.306 -5.633 1.00 60.12 109 ARG A N 1
ATOM 809 C CA . ARG A 1 109 ? 12.146 15.632 -4.733 1.00 60.12 109 ARG A CA 1
ATOM 810 C C . ARG A 1 109 ? 12.461 15.853 -3.258 1.00 60.12 109 ARG A C 1
ATOM 812 O O . ARG A 1 109 ? 11.534 16.010 -2.470 1.00 60.12 109 ARG A O 1
ATOM 819 N N . CYS A 1 110 ? 13.740 15.844 -2.885 1.00 59.16 110 CYS A N 1
ATOM 820 C CA . CYS A 1 110 ? 14.146 16.105 -1.507 1.00 59.16 110 CYS A CA 1
ATOM 821 C C . CYS A 1 110 ? 13.957 17.583 -1.174 1.00 59.16 110 CYS A C 1
ATOM 823 O O . CYS A 1 110 ? 13.386 17.894 -0.138 1.00 59.16 110 CYS A O 1
ATOM 825 N N . GLU A 1 111 ? 14.363 18.479 -2.072 1.00 69.44 111 GLU A N 1
ATOM 826 C CA . GLU A 1 111 ? 14.251 19.926 -1.869 1.00 69.44 111 GLU A CA 1
ATOM 827 C C . GLU A 1 111 ? 12.787 20.380 -1.775 1.00 69.44 111 GLU A C 1
ATOM 829 O O . GLU A 1 111 ? 12.426 21.041 -0.806 1.00 69.44 111 GLU A O 1
ATOM 834 N N . GLN A 1 112 ? 11.915 19.936 -2.690 1.00 67.31 112 GLN A N 1
ATOM 835 C CA . GLN A 1 112 ? 10.483 20.271 -2.649 1.00 67.31 112 GLN A CA 1
ATOM 836 C C . GLN A 1 112 ? 9.772 19.681 -1.428 1.00 67.31 112 GLN A C 1
ATOM 838 O O . GLN A 1 112 ? 8.886 20.315 -0.859 1.00 67.31 112 GLN A O 1
ATOM 843 N N . TYR A 1 113 ? 10.148 18.470 -1.004 1.00 58.44 113 TYR A N 1
ATOM 844 C CA . TYR A 1 113 ? 9.580 17.865 0.200 1.00 58.44 113 TYR A CA 1
ATOM 845 C C . TYR A 1 113 ? 10.040 18.593 1.469 1.00 58.44 113 TYR A C 1
ATOM 847 O O . TYR A 1 113 ? 9.219 18.881 2.336 1.00 58.44 113 TYR A O 1
ATOM 855 N N . ILE A 1 114 ? 11.324 18.958 1.561 1.00 68.38 114 ILE A N 1
ATOM 856 C CA . ILE A 1 114 ? 11.864 19.762 2.667 1.00 68.38 114 ILE A CA 1
ATOM 857 C C . ILE A 1 114 ? 11.172 21.128 2.722 1.00 68.38 114 ILE A C 1
ATOM 859 O O . ILE A 1 114 ? 10.763 21.563 3.799 1.00 68.38 114 ILE A O 1
ATOM 863 N N . GLU A 1 115 ? 10.996 21.790 1.580 1.00 74.06 115 GLU A N 1
ATOM 864 C CA . GLU A 1 115 ? 10.294 23.071 1.485 1.00 74.06 115 GLU A CA 1
ATOM 865 C C . GLU A 1 115 ? 8.834 22.944 1.942 1.00 74.06 115 GLU A C 1
ATOM 867 O O . GLU A 1 115 ? 8.366 23.731 2.769 1.00 74.06 115 GLU A O 1
ATOM 872 N N . PHE A 1 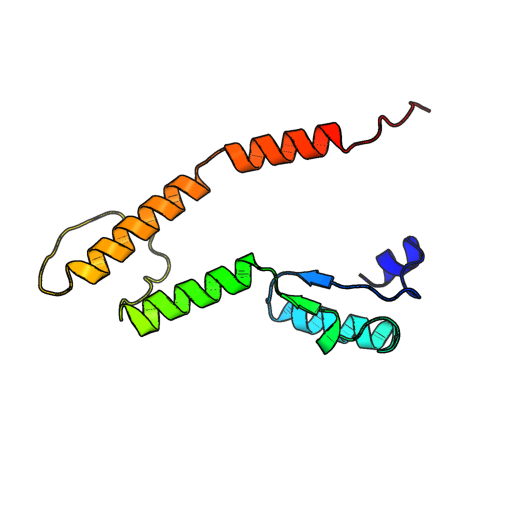116 ? 8.132 21.902 1.490 1.00 69.06 116 PHE A N 1
ATOM 873 C CA . PHE A 1 116 ? 6.769 21.614 1.926 1.00 69.06 116 PHE A CA 1
ATOM 874 C C . PHE A 1 116 ? 6.689 21.375 3.439 1.00 69.06 116 PHE A C 1
ATOM 876 O O . PHE A 1 116 ? 5.857 21.983 4.109 1.00 69.06 116 PHE A O 1
ATOM 883 N N . CYS A 1 117 ? 7.575 20.549 4.004 1.00 67.50 117 CYS A N 1
ATOM 884 C CA . CYS A 1 117 ? 7.618 20.285 5.443 1.00 67.50 117 CYS A CA 1
ATOM 885 C C . CYS A 1 117 ? 7.916 21.549 6.259 1.00 67.50 117 CYS A C 1
ATOM 887 O O . CYS A 1 117 ? 7.280 21.770 7.285 1.00 67.50 117 CYS A O 1
ATOM 889 N N . THR A 1 118 ? 8.830 22.397 5.782 1.00 76.06 118 THR A N 1
ATOM 890 C CA . THR A 1 118 ? 9.190 23.663 6.440 1.00 76.06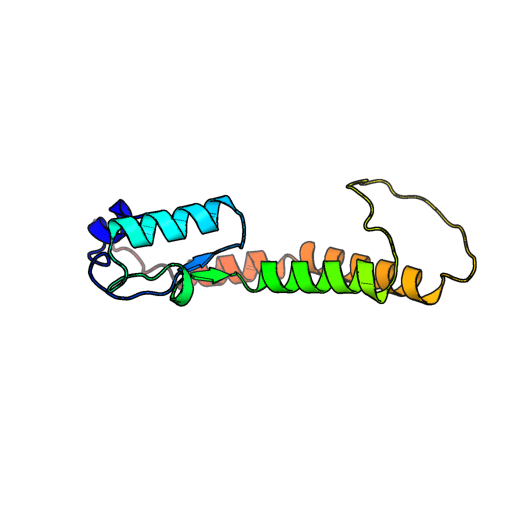 118 THR A CA 1
ATOM 891 C C . THR A 1 118 ? 8.000 24.625 6.480 1.00 76.06 118 THR A C 1
ATOM 893 O O . THR A 1 118 ? 7.759 25.284 7.493 1.00 76.06 118 THR A O 1
ATOM 896 N N . ASN A 1 119 ? 7.214 24.666 5.403 1.00 74.19 119 ASN A N 1
AT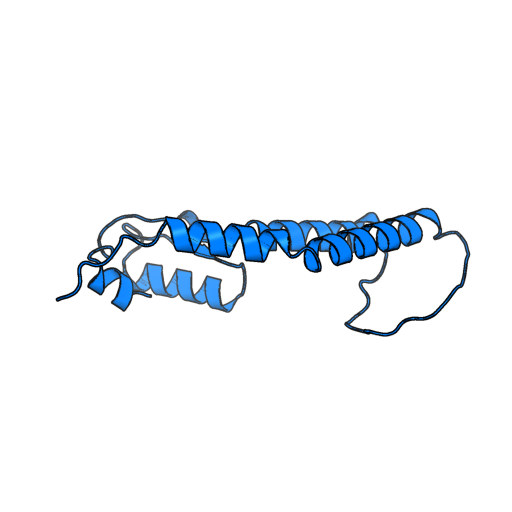OM 897 C CA . ASN A 1 119 ? 6.023 25.508 5.303 1.00 74.19 119 ASN A CA 1
ATOM 898 C C . ASN A 1 119 ? 4.807 24.927 6.048 1.00 74.19 119 ASN A C 1
ATOM 900 O O . ASN A 1 119 ? 3.946 25.684 6.492 1.00 74.19 119 ASN A O 1
ATOM 904 N N . ALA A 1 120 ? 4.735 23.601 6.197 1.00 66.81 120 ALA A N 1
ATOM 905 C CA . ALA A 1 120 ? 3.634 22.903 6.858 1.00 66.81 120 ALA A CA 1
ATOM 906 C C . ALA A 1 120 ? 3.770 22.827 8.389 1.00 66.81 120 ALA A C 1
ATOM 908 O O . ALA A 1 120 ? 2.772 22.579 9.065 1.00 66.81 120 ALA A O 1
ATOM 909 N N . THR A 1 121 ? 4.959 23.047 8.967 1.00 55.91 121 THR A N 1
ATOM 910 C CA . THR A 1 121 ? 5.113 23.135 10.429 1.00 55.91 121 THR A CA 1
ATOM 911 C C . THR A 1 121 ? 4.466 24.416 10.980 1.00 55.91 121 THR A C 1
ATOM 913 O O . THR A 1 121 ? 4.959 25.512 10.695 1.00 55.91 121 THR A O 1
ATOM 916 N N . PRO A 1 122 ? 3.405 24.338 11.811 1.00 58.47 122 PRO A N 1
ATOM 917 C CA . PRO A 1 122 ? 2.918 25.509 12.527 1.00 58.47 122 PRO A CA 1
ATOM 918 C C . PRO A 1 122 ? 4.015 25.995 13.478 1.00 58.47 122 PRO A C 1
ATOM 920 O O . PRO A 1 122 ? 4.614 25.201 14.205 1.00 58.47 122 PRO A O 1
ATOM 923 N N . LYS A 1 123 ? 4.291 27.306 13.472 1.00 57.78 123 LYS A N 1
ATOM 924 C CA . LYS A 1 123 ? 5.226 27.940 14.412 1.00 57.78 123 LYS A CA 1
ATOM 925 C C . LYS A 1 123 ? 4.730 27.690 15.838 1.00 57.78 123 LYS A C 1
ATOM 927 O O . LYS A 1 123 ? 3.855 28.408 16.320 1.00 57.78 123 LYS A O 1
ATOM 932 N N . LEU A 1 124 ? 5.265 26.665 16.497 1.00 47.94 124 LEU A N 1
ATOM 933 C CA . LEU A 1 124 ? 5.048 26.435 17.920 1.00 47.94 124 LEU A CA 1
ATOM 934 C C . LEU A 1 124 ? 5.500 27.697 18.663 1.00 47.94 124 LEU A C 1
ATOM 936 O O . LEU A 1 124 ? 6.649 28.126 18.535 1.00 47.94 124 LEU A O 1
ATOM 940 N N . LYS A 1 125 ? 4.572 28.331 19.389 1.00 36.56 125 LYS A N 1
ATOM 941 C CA . LYS A 1 125 ? 4.914 29.420 20.307 1.00 36.56 125 LYS A CA 1
ATOM 942 C C . LYS A 1 125 ? 5.861 28.855 21.373 1.00 36.56 125 LYS A C 1
ATOM 944 O O . LYS A 1 125 ? 5.546 27.799 21.921 1.00 36.56 125 LYS A O 1
ATOM 949 N N . PRO A 1 126 ? 6.985 29.527 21.670 1.00 45.84 126 PRO A N 1
ATOM 950 C CA . PRO A 1 126 ? 7.822 29.133 22.791 1.00 45.84 126 PRO A CA 1
ATOM 951 C C . PRO A 1 126 ? 7.015 29.248 24.092 1.00 45.84 126 PRO A C 1
ATOM 953 O O . PRO A 1 126 ? 6.247 30.203 24.254 1.00 45.84 126 PRO A O 1
ATOM 956 N N . ILE A 1 127 ? 7.165 28.231 24.945 1.00 50.28 127 ILE A N 1
ATOM 957 C CA . ILE A 1 127 ? 6.646 28.167 26.321 1.00 50.28 127 ILE A CA 1
ATOM 958 C C . ILE A 1 127 ? 7.340 29.235 27.167 1.00 50.28 127 ILE A C 1
ATOM 960 O O . ILE A 1 127 ? 8.574 29.382 27.007 1.00 50.28 127 ILE A O 1
#

Secondary structure (DSSP, 8-state):
-HHHHHHTT-TTS---EEE---HHHHHHHHHHHHHH-TTT--HHHHEEE-HHHHHHHHHHHIIIIIS-PPPPPS---------SS-HHHHHHHHHHHHHHHHHHT-THHHHHHHHHHHHHS--PPP-

Foldseek 3Di:
DCVVCVVVVNLQAAAAAEDAPDPVVLVVLVVSCVVSPVVRGDSVPRYDHHPVNVVVVVVVCCLCVVLVDDDDDDDPDDDDDDDDDSCPSVVVVVVVVVVVVVVVPDCCVVVVVVVVVVVPDDPDDDD

InterPro domains:
  IPR012337 Ribonuclease H-like superfamily [SSF53098] (3-115)
  IPR052035 Zinc finger BED domain-containing [PTHR46481] (2-120)

Organism: NCBI:txid1195481

pLDDT: mean 74.46, std 17.18, range [36.56, 96.88]

Sequence (127 aa):
MVKLLEEFELDNKPFFLTTDNASNIVTMAKELEASLGSEVFSAENNHISCIGHVINLVVQTAIVAGLKAQAPENTDSSDDNDTTEAESSASIIKSLRSGIRAIRSSPARCEQYIEFCTNATPKLKPI

Radius of gyration: 21.81 Å; chains: 1; bounding box: 48×41×59 Å